Protein AF-A0A3M4S7G8-F1 (afdb_monomer_lite)

Organism: NCBI:txid251720

Foldseek 3Di:
DDQDPPNCLQPPPVSVLVVVVVVPPVPDDDDDPVVCVVCVVVLQPADAPPDPRQWDDDPNDIRHHNDNDHHPVPD

Radius of gyration: 12.87 Å; chains: 1; bounding box: 31×33×25 Å

Sequence (75 aa):
MQASFFDWDNGNISRILSYLKIQGYPNLYAADDNTRKTLKPVFMSMPAWPAPGSVIKINDTYLVKLGNEADPAHY

Structure (mmCIF, N/CA/C/O backbone):
data_AF-A0A3M4S7G8-F1
#
_entry.id   AF-A0A3M4S7G8-F1
#
loop_
_atom_site.group_PDB
_atom_site.id
_atom_site.type_symbol
_atom_site.label_atom_id
_atom_site.label_alt_id
_atom_site.label_comp_id
_atom_site.label_asym_id
_atom_site.label_entity_id
_atom_site.label_seq_id
_atom_site.pdbx_PDB_ins_code
_atom_site.Cartn_x
_atom_site.Cartn_y
_atom_site.Cartn_z
_atom_site.occupancy
_atom_site.B_iso_or_equiv
_atom_site.auth_seq_id
_atom_site.auth_comp_id
_atom_site.auth_asym_id
_atom_site.auth_atom_id
_atom_site.pdbx_PDB_model_num
ATOM 1 N N . MET A 1 1 ? 7.341 23.764 -13.060 1.00 37.16 1 MET A N 1
ATOM 2 C CA . MET A 1 1 ? 6.823 22.383 -13.150 1.00 37.16 1 MET A CA 1
ATOM 3 C C . MET A 1 1 ? 5.602 22.299 -12.253 1.00 37.16 1 MET A C 1
ATOM 5 O O . MET A 1 1 ? 5.713 22.674 -11.095 1.00 37.16 1 MET A O 1
ATOM 9 N N . GLN A 1 2 ? 4.434 21.949 -12.799 1.00 40.09 2 GLN A N 1
ATOM 10 C CA . GLN A 1 2 ? 3.223 21.729 -12.002 1.00 40.09 2 GLN A CA 1
ATOM 11 C C . GLN A 1 2 ? 3.320 20.339 -11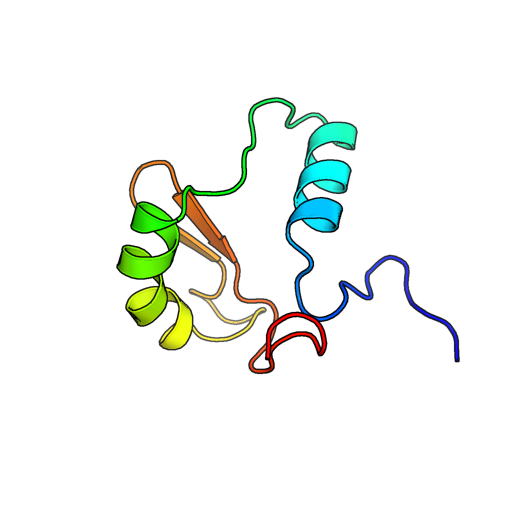.369 1.00 40.09 2 GLN A C 1
ATOM 13 O O . GLN A 1 2 ? 3.383 19.357 -12.101 1.00 40.09 2 GLN A O 1
ATOM 18 N N . ALA A 1 3 ? 3.350 20.264 -10.039 1.00 48.66 3 ALA A N 1
ATOM 19 C CA . ALA A 1 3 ? 3.134 19.013 -9.323 1.00 48.66 3 ALA A CA 1
ATOM 20 C C . ALA A 1 3 ? 1.626 18.731 -9.337 1.00 48.66 3 ALA A C 1
ATOM 22 O O . ALA A 1 3 ? 0.829 19.558 -8.884 1.00 48.66 3 ALA A O 1
ATOM 23 N N . SER A 1 4 ? 1.220 17.604 -9.918 1.00 53.41 4 SER A N 1
ATOM 24 C CA . SER A 1 4 ? -0.177 17.165 -9.877 1.00 53.41 4 SER A CA 1
ATOM 25 C C . SER A 1 4 ? -0.584 16.867 -8.429 1.00 53.41 4 SER A C 1
ATOM 27 O O . SER A 1 4 ? 0.223 16.406 -7.627 1.00 53.41 4 SER A O 1
ATOM 29 N N . PHE A 1 5 ? -1.858 17.062 -8.078 1.00 49.94 5 PHE A N 1
ATOM 30 C CA . PHE A 1 5 ? -2.408 16.552 -6.811 1.00 49.94 5 PHE A CA 1
ATOM 31 C C . PHE A 1 5 ? -2.209 15.028 -6.680 1.00 49.94 5 PHE A C 1
ATOM 33 O O . PHE A 1 5 ? -2.070 14.504 -5.577 1.00 49.94 5 PHE A O 1
ATOM 40 N N . PHE A 1 6 ? -2.139 14.342 -7.826 1.00 53.09 6 PHE A N 1
ATOM 41 C CA . PHE A 1 6 ? -1.842 12.918 -7.961 1.00 53.09 6 PHE A CA 1
ATOM 42 C C . PHE A 1 6 ? -0.358 12.631 -8.225 1.00 53.09 6 PHE A C 1
ATOM 44 O O . PHE A 1 6 ? -0.013 11.516 -8.607 1.00 53.09 6 PHE A O 1
ATOM 51 N N . ASP A 1 7 ? 0.519 13.624 -8.072 1.00 56.72 7 ASP A N 1
ATOM 52 C CA . ASP A 1 7 ? 1.959 13.402 -8.053 1.00 56.72 7 ASP A CA 1
ATOM 53 C C . ASP A 1 7 ? 2.318 12.917 -6.650 1.00 56.72 7 ASP A C 1
ATOM 55 O O . ASP A 1 7 ? 2.370 13.673 -5.672 1.00 56.72 7 ASP A O 1
ATOM 59 N N . TRP A 1 8 ? 2.402 11.597 -6.527 1.00 57.31 8 TRP A N 1
ATOM 60 C CA . TRP A 1 8 ? 2.471 10.916 -5.240 1.00 57.31 8 TRP A CA 1
ATOM 61 C C . TRP A 1 8 ? 3.883 10.867 -4.659 1.00 57.31 8 TRP A C 1
ATOM 63 O O . TRP A 1 8 ? 4.082 10.091 -3.728 1.00 57.31 8 TRP A O 1
ATOM 73 N N . ASP A 1 9 ? 4.844 11.639 -5.189 1.00 55.50 9 ASP A N 1
ATOM 74 C CA . ASP A 1 9 ? 6.276 11.530 -4.858 1.00 55.50 9 ASP A CA 1
ATOM 75 C C . ASP A 1 9 ? 6.665 10.055 -4.756 1.00 55.50 9 ASP A C 1
ATOM 77 O O . ASP A 1 9 ? 7.007 9.550 -3.689 1.00 55.50 9 ASP A O 1
ATOM 81 N N . ASN A 1 10 ? 6.426 9.315 -5.841 1.00 59.72 10 ASN A N 1
ATOM 82 C CA . ASN A 1 10 ? 6.718 7.890 -5.914 1.00 59.72 10 ASN A CA 1
ATOM 83 C C . ASN A 1 10 ? 6.112 7.047 -4.749 1.00 59.72 10 ASN A C 1
ATOM 85 O O . ASN A 1 10 ? 6.682 6.075 -4.254 1.00 59.72 10 ASN A O 1
ATOM 89 N N . GLY A 1 11 ? 4.908 7.403 -4.301 1.00 65.88 11 GLY A N 1
ATOM 90 C CA . GLY A 1 11 ? 4.153 6.612 -3.330 1.00 65.88 11 GLY A CA 1
ATOM 91 C C . GLY A 1 11 ? 4.408 6.976 -1.868 1.00 65.88 11 GLY A C 1
ATOM 92 O O . GLY A 1 11 ? 4.426 6.084 -1.019 1.00 65.88 11 GLY A O 1
ATOM 93 N N . ASN A 1 12 ? 4.548 8.266 -1.552 1.00 78.25 12 ASN A N 1
ATOM 94 C CA . ASN A 1 12 ? 4.636 8.757 -0.177 1.00 78.25 12 ASN A CA 1
ATOM 95 C C . ASN A 1 12 ? 3.458 8.239 0.674 1.00 78.25 12 ASN A C 1
ATOM 97 O O . ASN A 1 12 ? 2.324 8.728 0.596 1.00 78.25 12 ASN A O 1
ATOM 101 N N . ILE A 1 13 ? 3.745 7.241 1.514 1.00 82.06 13 ILE A N 1
ATOM 102 C CA . ILE A 1 13 ? 2.735 6.504 2.280 1.00 82.06 13 ILE A CA 1
ATOM 103 C C . ILE A 1 13 ? 1.946 7.418 3.224 1.00 82.06 13 ILE A C 1
ATOM 105 O O . ILE A 1 13 ? 0.740 7.243 3.385 1.00 82.06 13 ILE A O 1
ATOM 109 N N . SER A 1 14 ? 2.590 8.439 3.792 1.00 85.12 14 SER A N 1
ATOM 110 C CA . SER A 1 14 ? 1.952 9.402 4.693 1.00 85.12 14 SER A CA 1
ATOM 111 C C . SER A 1 14 ? 0.921 10.261 3.965 1.00 85.12 14 SER A C 1
ATOM 113 O O . SER A 1 14 ? -0.176 10.477 4.490 1.00 85.12 14 SER A O 1
ATOM 115 N N . ARG A 1 15 ? 1.225 10.712 2.739 1.00 84.12 15 ARG A N 1
ATOM 116 C CA . ARG A 1 15 ? 0.275 11.462 1.897 1.00 84.12 15 ARG A CA 1
ATOM 117 C C . ARG A 1 15 ? -0.900 10.580 1.481 1.00 84.12 15 ARG A C 1
ATOM 119 O O . ARG A 1 15 ? -2.045 11.008 1.616 1.00 84.12 15 ARG A O 1
ATOM 126 N N . ILE A 1 16 ? -0.633 9.342 1.054 1.00 85.44 16 ILE A N 1
ATOM 127 C CA . ILE A 1 16 ? -1.675 8.372 0.669 1.00 85.44 16 ILE A CA 1
ATOM 128 C C . ILE A 1 16 ? -2.612 8.089 1.843 1.00 85.44 16 ILE A C 1
ATOM 130 O O . ILE A 1 16 ? -3.829 8.213 1.707 1.00 85.44 16 ILE A O 1
ATOM 134 N N . LEU A 1 17 ? -2.063 7.766 3.015 1.00 90.50 17 LEU A N 1
ATOM 135 C CA . LEU A 1 17 ? -2.863 7.504 4.211 1.00 90.50 17 LEU A CA 1
ATOM 136 C C . LEU A 1 17 ? -3.675 8.729 4.630 1.00 90.50 17 LEU A C 1
ATOM 138 O O . LEU A 1 17 ? -4.845 8.586 4.973 1.00 90.50 17 LEU A O 1
ATOM 142 N N . SER A 1 18 ? -3.090 9.927 4.582 1.00 91.56 18 SER A N 1
ATOM 143 C CA . SER A 1 18 ? -3.809 11.164 4.917 1.00 91.56 18 SER A CA 1
ATOM 144 C C . SER A 1 18 ? -4.982 11.400 3.970 1.00 91.56 18 SER A C 1
ATOM 146 O O . SER A 1 18 ? -6.093 11.677 4.422 1.00 91.56 18 SER A O 1
ATOM 148 N N . TYR A 1 19 ? -4.761 11.221 2.666 1.00 89.56 19 TYR A N 1
ATOM 149 C CA . TYR A 1 19 ? -5.813 11.327 1.662 1.00 89.56 19 TYR A CA 1
ATOM 150 C C . TYR A 1 19 ? -6.940 10.317 1.915 1.00 89.56 19 TYR A C 1
ATOM 152 O O . TYR A 1 19 ? -8.101 10.710 2.005 1.00 89.56 19 TYR A O 1
ATOM 160 N N . LEU A 1 20 ? -6.615 9.037 2.117 1.00 91.12 20 LEU A N 1
ATOM 161 C CA . LEU A 1 20 ? -7.618 7.998 2.379 1.00 91.12 20 LEU A CA 1
ATOM 162 C C . LEU A 1 20 ? -8.398 8.254 3.677 1.00 91.12 20 LEU A C 1
ATOM 164 O O . LEU A 1 20 ? -9.610 8.049 3.722 1.00 91.12 20 LEU A O 1
ATOM 168 N N . LYS A 1 21 ? -7.740 8.771 4.717 1.00 95.12 21 LYS A N 1
ATOM 169 C CA . LYS A 1 21 ? -8.415 9.154 5.964 1.00 95.12 21 LYS A CA 1
ATOM 170 C C . LYS A 1 21 ? -9.429 10.273 5.743 1.00 95.12 21 LYS A C 1
ATOM 172 O O . LYS A 1 21 ? -10.551 10.158 6.225 1.00 95.12 21 LYS A O 1
ATOM 177 N N . ILE A 1 22 ? -9.072 11.303 4.971 1.00 94.94 22 ILE A N 1
ATOM 178 C CA . ILE A 1 22 ? -9.995 12.390 4.595 1.00 94.94 22 ILE A CA 1
ATOM 179 C C . ILE A 1 22 ? -11.190 11.852 3.794 1.00 94.94 22 ILE A C 1
ATOM 181 O O . ILE A 1 22 ? -12.306 12.328 3.971 1.00 94.94 22 ILE A O 1
ATOM 185 N N . GLN A 1 23 ? -10.980 10.833 2.956 1.00 95.06 23 GLN A N 1
ATOM 186 C CA . GLN A 1 23 ? -12.045 10.182 2.181 1.00 95.06 23 GLN A CA 1
ATOM 187 C C . GLN A 1 23 ? -12.956 9.257 3.012 1.00 95.06 23 GLN A C 1
ATOM 189 O O . GLN A 1 23 ? -13.899 8.693 2.464 1.00 95.06 23 GLN A O 1
ATOM 194 N N . GLY A 1 24 ? -12.706 9.092 4.316 1.00 96.25 24 GLY A N 1
ATOM 195 C CA . GLY A 1 24 ? -13.556 8.289 5.200 1.00 96.25 24 GLY A CA 1
ATOM 196 C C . GLY A 1 24 ? -13.002 6.910 5.562 1.00 96.25 24 GLY A C 1
ATOM 197 O O . GLY A 1 24 ? -13.755 6.079 6.064 1.00 96.25 24 GLY A O 1
ATOM 198 N N . TYR A 1 25 ? -11.699 6.669 5.378 1.00 94.62 25 TYR A N 1
ATOM 199 C CA . TYR A 1 25 ? -11.013 5.447 5.829 1.00 94.62 25 TYR A CA 1
ATOM 200 C C . TYR A 1 25 ? -10.093 5.719 7.042 1.00 94.62 25 TYR A C 1
ATOM 202 O O . TYR A 1 25 ? -8.865 5.633 6.927 1.00 94.62 25 TYR A O 1
ATOM 210 N N . PRO A 1 26 ? -10.637 6.087 8.222 1.00 95.06 26 PRO A N 1
ATOM 211 C CA . PRO A 1 26 ? -9.845 6.543 9.370 1.00 95.06 26 PRO A CA 1
ATOM 212 C C . PRO A 1 26 ? -8.962 5.449 9.991 1.00 95.06 26 PRO A C 1
ATOM 214 O O . PRO A 1 26 ? -7.953 5.757 10.625 1.00 95.06 26 PRO A O 1
ATOM 217 N N . ASN A 1 27 ? -9.332 4.183 9.802 1.00 94.94 27 ASN A N 1
ATOM 218 C CA . ASN A 1 27 ? -8.712 2.998 10.395 1.00 94.94 27 ASN A CA 1
ATOM 219 C C . ASN A 1 27 ? -7.560 2.408 9.561 1.00 94.94 27 ASN A C 1
ATOM 221 O O . ASN A 1 27 ? -7.127 1.289 9.828 1.00 94.94 27 ASN A O 1
ATOM 225 N N . LEU A 1 28 ? -7.072 3.127 8.547 1.00 93.88 28 LEU A N 1
ATOM 226 C CA . LEU A 1 28 ? -5.887 2.722 7.797 1.00 93.88 28 LEU A CA 1
ATOM 227 C C . LEU A 1 28 ? -4.611 3.231 8.469 1.00 93.88 28 LEU A C 1
ATOM 229 O O . LEU A 1 28 ? -4.487 4.405 8.839 1.00 93.88 28 LEU A O 1
ATOM 233 N N . TYR A 1 29 ? -3.629 2.342 8.562 1.00 94.31 29 TYR A N 1
ATOM 234 C CA . TYR A 1 29 ? -2.325 2.608 9.155 1.00 94.31 29 TYR A CA 1
ATOM 235 C C . TYR A 1 29 ? -1.222 2.086 8.238 1.00 94.31 29 TYR A C 1
ATOM 237 O O . TYR A 1 29 ? -1.438 1.169 7.445 1.00 94.31 29 TYR A O 1
ATOM 245 N N . ALA A 1 30 ? -0.035 2.681 8.342 1.00 92.00 30 ALA A N 1
ATOM 246 C CA . ALA A 1 30 ? 1.144 2.133 7.691 1.00 92.00 30 ALA A CA 1
ATOM 247 C C . ALA A 1 30 ? 1.478 0.775 8.320 1.00 92.00 30 ALA A C 1
ATOM 249 O O . ALA A 1 30 ? 1.411 0.627 9.540 1.00 92.00 30 ALA A O 1
ATOM 250 N N . ALA A 1 31 ? 1.861 -0.195 7.490 1.00 91.19 31 ALA A N 1
ATOM 251 C CA . ALA A 1 31 ? 2.391 -1.458 7.983 1.00 91.19 31 ALA A CA 1
ATOM 252 C C . ALA A 1 31 ? 3.666 -1.212 8.805 1.00 91.19 31 ALA A C 1
ATOM 254 O O . ALA A 1 31 ? 4.505 -0.379 8.435 1.00 91.19 31 ALA A O 1
ATOM 255 N N . ASP A 1 32 ? 3.824 -1.953 9.900 1.00 92.00 32 ASP A N 1
ATOM 256 C CA . ASP A 1 32 ? 5.026 -1.908 10.728 1.00 92.00 32 ASP A CA 1
ATOM 257 C C . ASP A 1 32 ? 6.257 -2.426 9.964 1.00 92.00 32 ASP A C 1
ATOM 259 O O . ASP A 1 32 ? 6.158 -3.070 8.917 1.00 92.00 32 ASP A O 1
ATOM 263 N N . ASP 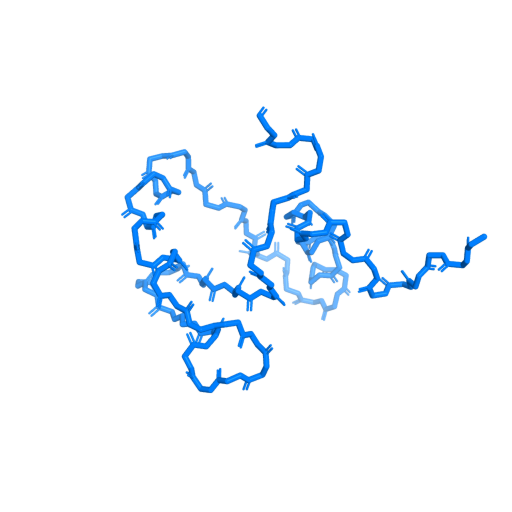A 1 33 ? 7.442 -2.142 10.493 1.00 88.19 33 ASP A N 1
ATOM 264 C CA . ASP A 1 33 ? 8.716 -2.445 9.840 1.00 88.19 33 ASP A CA 1
ATOM 265 C C . ASP A 1 33 ? 8.903 -3.931 9.514 1.00 88.19 33 ASP A C 1
ATOM 267 O O . ASP A 1 33 ? 9.439 -4.259 8.450 1.00 88.19 33 ASP A O 1
ATOM 271 N N . ASN A 1 34 ? 8.464 -4.832 10.395 1.00 93.56 34 ASN A N 1
ATOM 272 C CA . ASN A 1 34 ? 8.609 -6.270 10.179 1.00 93.56 34 ASN A CA 1
ATOM 273 C C . ASN A 1 34 ? 7.669 -6.737 9.067 1.00 93.56 34 ASN A C 1
ATOM 275 O O . ASN A 1 34 ? 8.095 -7.470 8.167 1.00 93.56 34 ASN A O 1
ATOM 279 N N . THR A 1 35 ? 6.428 -6.250 9.069 1.00 93.00 35 THR A N 1
ATOM 280 C CA . THR A 1 35 ? 5.461 -6.513 7.996 1.00 93.00 35 THR A CA 1
ATOM 281 C C . THR A 1 35 ? 5.962 -5.971 6.655 1.00 93.00 35 THR A C 1
ATOM 283 O O . THR A 1 35 ? 5.969 -6.705 5.663 1.00 93.00 35 THR A O 1
ATOM 286 N N . ARG A 1 36 ? 6.483 -4.734 6.608 1.00 90.38 36 ARG A N 1
ATOM 287 C CA . ARG A 1 36 ? 7.052 -4.154 5.375 1.00 90.38 36 ARG A CA 1
ATOM 288 C C . ARG A 1 36 ? 8.218 -4.981 4.836 1.00 90.38 36 ARG A C 1
ATOM 290 O O . ARG A 1 36 ? 8.252 -5.270 3.642 1.00 90.38 36 ARG A O 1
ATOM 297 N N . LYS A 1 37 ? 9.155 -5.395 5.696 1.00 89.50 37 LYS A N 1
ATOM 298 C CA . LYS A 1 37 ? 10.295 -6.243 5.296 1.00 89.50 37 LYS A CA 1
ATOM 299 C C . LYS A 1 37 ? 9.836 -7.592 4.749 1.00 89.50 37 LYS A C 1
ATOM 301 O O . LYS A 1 37 ? 10.336 -8.023 3.714 1.00 89.50 37 LYS A O 1
ATOM 306 N N . THR A 1 38 ? 8.865 -8.216 5.411 1.00 94.31 38 THR A N 1
ATOM 307 C CA . THR A 1 38 ? 8.318 -9.524 5.022 1.00 94.31 38 THR A CA 1
ATOM 308 C C . THR A 1 38 ? 7.608 -9.467 3.671 1.00 94.31 38 THR A C 1
ATOM 310 O O . THR A 1 38 ? 7.751 -10.373 2.855 1.00 94.31 38 THR A O 1
ATOM 313 N N . LEU A 1 39 ? 6.866 -8.390 3.409 1.00 93.50 39 LEU A N 1
ATOM 314 C CA . LEU A 1 39 ? 6.064 -8.239 2.195 1.00 93.50 39 LEU A CA 1
ATOM 315 C C . LEU A 1 39 ? 6.828 -7.611 1.020 1.00 93.50 39 LEU A C 1
ATOM 317 O O . LEU A 1 39 ? 6.370 -7.708 -0.120 1.00 93.50 39 LEU A O 1
ATOM 321 N N . LYS A 1 40 ? 8.004 -7.011 1.258 1.00 90.75 40 LYS A N 1
ATOM 322 C CA . LYS A 1 40 ? 8.833 -6.382 0.216 1.00 90.75 40 LYS A CA 1
ATOM 323 C C . LYS A 1 40 ? 9.107 -7.303 -0.985 1.00 90.75 40 LYS A C 1
ATOM 325 O O . LYS A 1 40 ? 8.919 -6.830 -2.103 1.00 90.75 40 LYS A O 1
ATOM 330 N N . PRO A 1 41 ? 9.498 -8.585 -0.832 1.00 92.88 41 PRO A N 1
ATOM 331 C CA . PRO A 1 41 ? 9.745 -9.453 -1.986 1.00 92.88 41 PRO A CA 1
ATOM 332 C C . PRO A 1 41 ? 8.511 -9.627 -2.881 1.00 92.88 41 PRO A C 1
ATOM 334 O O . PRO A 1 41 ? 8.636 -9.608 -4.102 1.00 92.88 41 PRO A O 1
ATOM 337 N N . VAL A 1 42 ? 7.321 -9.727 -2.277 1.00 94.44 42 VAL A N 1
ATOM 338 C CA . VAL A 1 42 ? 6.050 -9.816 -3.011 1.00 94.44 42 VAL A CA 1
ATOM 339 C C . VAL A 1 42 ? 5.742 -8.493 -3.709 1.00 94.44 42 VAL A C 1
ATOM 341 O O . VAL A 1 42 ? 5.413 -8.479 -4.888 1.00 94.44 42 VAL A O 1
ATOM 344 N N . PHE A 1 43 ? 5.914 -7.365 -3.016 1.00 92.00 43 PHE A N 1
ATOM 345 C CA . PHE A 1 43 ? 5.711 -6.040 -3.604 1.00 92.00 43 PHE A CA 1
ATOM 346 C C . PHE A 1 43 ? 6.590 -5.809 -4.842 1.00 92.00 43 PHE A C 1
ATOM 348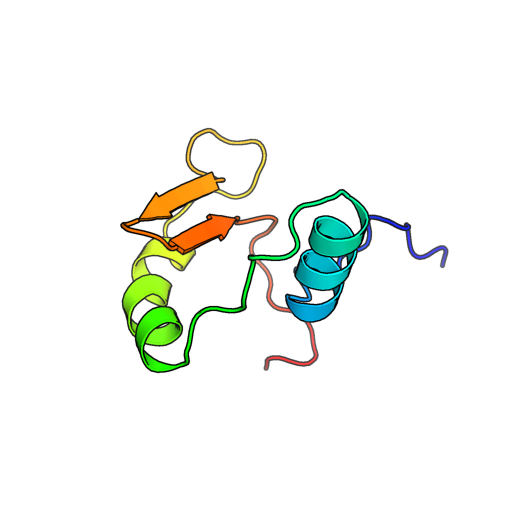 O O . PHE A 1 43 ? 6.138 -5.284 -5.860 1.00 92.00 43 PHE A O 1
ATOM 355 N N . MET A 1 44 ? 7.854 -6.231 -4.780 1.00 89.69 44 MET A N 1
ATOM 356 C CA . MET A 1 44 ? 8.791 -6.042 -5.886 1.00 89.69 44 MET A CA 1
ATOM 357 C C . MET A 1 44 ? 8.412 -6.861 -7.125 1.00 89.69 44 MET A C 1
ATOM 359 O O . MET A 1 44 ? 8.640 -6.377 -8.233 1.00 89.69 44 MET A O 1
ATOM 363 N N . SER A 1 45 ? 7.786 -8.034 -6.967 1.00 93.62 45 SER A N 1
ATOM 364 C CA 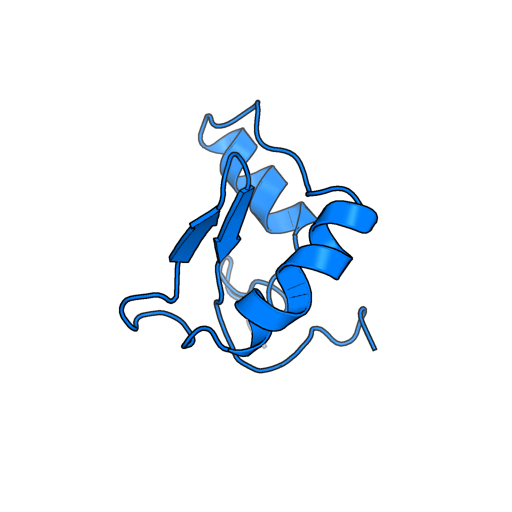. SER A 1 45 ? 7.347 -8.874 -8.091 1.00 93.62 45 SER A CA 1
ATOM 365 C C . SER A 1 45 ? 5.994 -8.476 -8.691 1.00 93.62 45 SER A C 1
ATOM 367 O O . SER A 1 45 ? 5.665 -8.928 -9.787 1.00 93.62 45 SER A O 1
ATOM 369 N N . MET A 1 46 ? 5.216 -7.622 -8.016 1.00 93.81 46 MET A N 1
ATOM 370 C CA . MET A 1 46 ? 3.941 -7.129 -8.544 1.00 93.81 46 MET A CA 1
ATOM 371 C C . MET A 1 46 ? 4.144 -6.303 -9.825 1.00 93.81 46 MET A C 1
ATOM 373 O O . MET A 1 46 ? 5.147 -5.586 -9.945 1.00 93.81 46 MET A O 1
ATOM 377 N N . PRO A 1 47 ? 3.191 -6.331 -10.770 1.00 93.56 47 PRO A N 1
ATOM 378 C CA . PRO A 1 47 ? 3.188 -5.389 -11.876 1.00 93.56 47 PRO A CA 1
ATOM 379 C C . PRO A 1 47 ? 2.772 -3.996 -11.379 1.00 93.56 47 PRO A C 1
ATOM 381 O O . PRO A 1 47 ? 2.035 -3.863 -10.401 1.00 93.56 47 PRO A O 1
ATOM 384 N N . ALA A 1 48 ? 3.246 -2.942 -12.039 1.00 89.69 48 ALA A N 1
ATOM 385 C CA . ALA A 1 48 ? 2.778 -1.590 -11.748 1.00 89.69 48 ALA A CA 1
ATOM 386 C C . ALA A 1 48 ? 1.333 -1.399 -12.242 1.00 89.69 48 ALA A C 1
ATOM 388 O O . ALA A 1 48 ? 0.912 -1.994 -13.239 1.00 89.69 48 ALA A O 1
ATOM 389 N N . TRP A 1 49 ? 0.568 -0.563 -11.540 1.00 86.69 49 TRP A N 1
ATOM 390 C CA . TRP A 1 49 ? -0.761 -0.124 -11.969 1.00 86.69 49 TRP A CA 1
ATOM 391 C C . TRP A 1 49 ? -0.698 0.415 -13.413 1.00 86.69 49 TRP A C 1
ATOM 393 O O . TRP A 1 49 ? 0.294 1.066 -13.754 1.00 86.69 49 TRP A O 1
ATOM 403 N N . PRO A 1 50 ? -1.710 0.174 -14.279 1.00 91.12 50 PRO A N 1
ATOM 404 C CA . PRO A 1 50 ? -3.048 -0.386 -14.010 1.00 91.12 50 PRO A CA 1
ATOM 405 C C . PRO A 1 50 ? -3.164 -1.902 -14.160 1.00 91.12 50 PRO A C 1
ATOM 407 O O . PRO A 1 50 ? -4.278 -2.425 -14.210 1.00 91.12 50 PRO A O 1
ATOM 410 N N . ALA A 1 51 ? -2.049 -2.616 -14.298 1.00 93.50 51 ALA A N 1
ATOM 411 C CA . ALA A 1 51 ? -2.102 -4.040 -14.590 1.00 93.50 51 ALA A CA 1
ATOM 412 C C . ALA A 1 51 ? -2.809 -4.831 -13.467 1.00 93.50 51 ALA A C 1
ATOM 414 O O . ALA A 1 51 ? -2.598 -4.543 -12.284 1.00 93.50 51 ALA A O 1
ATOM 415 N N . PRO A 1 52 ? -3.602 -5.869 -13.799 1.00 95.00 52 PRO A N 1
ATOM 416 C CA . PRO A 1 52 ? -4.132 -6.791 -12.800 1.00 95.00 52 PRO A CA 1
ATOM 417 C C . PRO A 1 52 ? -3.018 -7.323 -11.890 1.00 95.00 52 PRO A C 1
ATOM 419 O O . PRO A 1 52 ? -1.972 -7.756 -12.367 1.00 95.00 52 PRO A O 1
ATOM 422 N N . GLY A 1 53 ? -3.239 -7.274 -10.576 1.00 95.19 53 GLY A N 1
ATOM 423 C CA . GLY A 1 53 ? -2.226 -7.627 -9.575 1.00 95.19 53 GLY A CA 1
ATOM 424 C C . GLY A 1 53 ? -1.365 -6.457 -9.087 1.00 95.19 53 GLY A C 1
ATOM 425 O O . GLY A 1 53 ? -0.539 -6.660 -8.202 1.00 95.19 53 GLY A O 1
ATOM 426 N N . SER A 1 54 ? -1.573 -5.232 -9.582 1.00 92.62 54 SER A N 1
ATOM 427 C CA . SER A 1 54 ? -0.929 -4.031 -9.029 1.00 92.62 54 SER A CA 1
ATOM 428 C C . SER A 1 54 ? -1.484 -3.606 -7.667 1.00 92.62 54 SER A C 1
ATOM 430 O O . SER A 1 54 ? -0.863 -2.814 -6.959 1.00 92.62 54 SER A O 1
ATOM 432 N N . VAL A 1 55 ? -2.657 -4.125 -7.296 1.00 94.06 55 VAL A N 1
ATOM 433 C CA . VAL A 1 55 ? -3.242 -4.012 -5.960 1.00 94.06 55 VAL A CA 1
ATOM 434 C C . VAL A 1 55 ? -3.589 -5.408 -5.480 1.00 94.06 55 VAL A C 1
ATOM 436 O O . VAL A 1 55 ? -4.369 -6.106 -6.128 1.00 94.06 55 VAL A O 1
ATOM 439 N N . ILE A 1 56 ? -3.026 -5.812 -4.347 1.00 95.94 56 ILE A N 1
ATOM 440 C CA . ILE A 1 56 ? -3.335 -7.096 -3.715 1.00 95.94 56 ILE A CA 1
ATOM 441 C C . ILE A 1 56 ? -3.544 -6.906 -2.216 1.00 95.94 56 ILE A C 1
ATOM 443 O O . ILE A 1 56 ? -3.004 -5.981 -1.607 1.00 95.94 56 ILE A O 1
ATOM 447 N N . LYS A 1 57 ? -4.321 -7.804 -1.614 1.00 95.69 57 LYS A N 1
ATOM 448 C CA . LYS A 1 57 ? -4.507 -7.893 -0.166 1.00 95.69 57 LYS A CA 1
ATOM 449 C C . LYS A 1 57 ? -3.835 -9.167 0.335 1.00 95.69 57 LYS A C 1
ATOM 451 O O . LYS A 1 57 ? -4.106 -10.244 -0.192 1.00 95.69 57 LYS A O 1
ATOM 456 N N . ILE A 1 58 ? -2.988 -9.046 1.350 1.00 95.56 58 ILE A N 1
ATOM 457 C CA . ILE A 1 58 ? -2.376 -10.173 2.061 1.00 95.56 58 ILE A CA 1
ATOM 458 C C . ILE A 1 58 ? -2.693 -9.994 3.543 1.00 95.56 58 ILE A C 1
ATOM 460 O O . ILE A 1 58 ? -2.239 -9.032 4.163 1.00 95.56 58 ILE A O 1
ATOM 464 N N . ASN A 1 59 ? -3.482 -10.912 4.108 1.00 93.12 59 ASN A N 1
ATOM 465 C CA . ASN A 1 59 ? -4.068 -10.765 5.445 1.00 93.12 59 ASN A CA 1
ATOM 466 C C . ASN A 1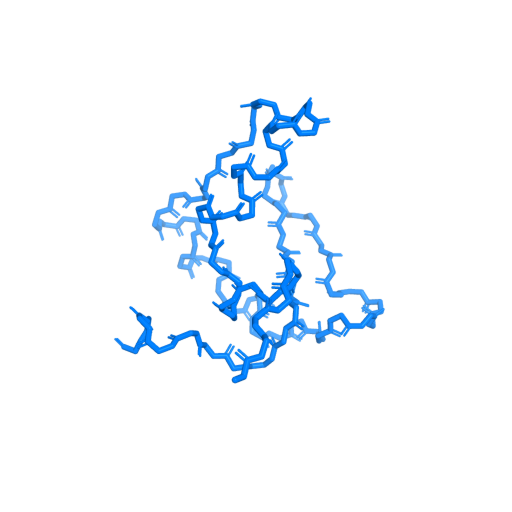 59 ? -4.767 -9.399 5.567 1.00 93.12 59 ASN A C 1
ATOM 468 O O . ASN A 1 59 ? -5.579 -9.071 4.709 1.00 93.12 59 ASN A O 1
ATOM 472 N N . ASP A 1 60 ? -4.426 -8.580 6.560 1.00 93.25 60 ASP A N 1
ATOM 473 C CA . ASP A 1 60 ? -4.980 -7.229 6.732 1.00 93.25 60 ASP A CA 1
ATOM 474 C C . ASP A 1 60 ? -4.138 -6.114 6.088 1.00 93.25 60 ASP A C 1
ATOM 476 O O . ASP A 1 60 ? -4.383 -4.932 6.321 1.00 93.25 60 ASP A O 1
ATOM 480 N N . THR A 1 61 ? -3.158 -6.458 5.246 1.00 94.75 61 THR A N 1
ATOM 481 C CA . THR A 1 61 ? -2.307 -5.477 4.557 1.00 94.75 61 THR A CA 1
ATOM 482 C C . THR A 1 61 ? -2.654 -5.385 3.075 1.00 94.75 61 THR A C 1
ATOM 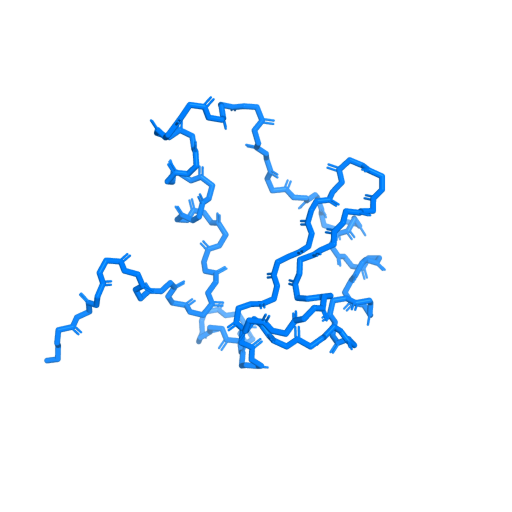484 O O . THR A 1 61 ? -2.680 -6.389 2.364 1.00 94.75 61 THR A O 1
ATOM 487 N N . TYR A 1 62 ? -2.875 -4.163 2.591 1.00 93.88 62 TYR A N 1
ATOM 488 C CA . TYR A 1 62 ? -2.990 -3.875 1.163 1.00 93.88 62 TYR A CA 1
ATOM 489 C C . TYR A 1 62 ? -1.641 -3.425 0.608 1.00 93.88 62 TYR A C 1
ATOM 491 O O . TYR A 1 62 ? -0.987 -2.546 1.170 1.00 93.88 62 TYR A O 1
ATOM 499 N N . LEU A 1 63 ? -1.245 -4.016 -0.514 1.00 92.94 63 LEU A N 1
ATOM 500 C CA . LEU A 1 63 ? -0.060 -3.655 -1.275 1.00 92.94 63 LEU A CA 1
ATOM 501 C C . LEU A 1 63 ? -0.527 -2.972 -2.558 1.00 92.94 63 LEU A C 1
ATOM 503 O O . LEU A 1 63 ? -1.351 -3.528 -3.282 1.00 92.94 63 LEU A O 1
ATOM 507 N N . VAL A 1 64 ? -0.012 -1.774 -2.832 1.00 90.50 64 VAL A N 1
ATOM 508 C CA . VAL A 1 64 ? -0.416 -0.940 -3.973 1.00 90.50 64 VAL A CA 1
ATOM 509 C C . VAL A 1 64 ? 0.836 -0.491 -4.719 1.00 90.50 64 VAL A C 1
ATOM 511 O O . VAL A 1 64 ? 1.580 0.351 -4.218 1.00 90.50 64 VAL A O 1
ATOM 514 N N . LYS A 1 65 ? 1.088 -1.051 -5.906 1.00 88.69 65 LYS A N 1
ATOM 515 C CA . LYS A 1 65 ? 2.250 -0.704 -6.731 1.00 88.69 65 LYS A CA 1
ATOM 516 C C . LYS A 1 65 ? 1.862 0.288 -7.819 1.00 88.69 65 LYS A C 1
ATOM 518 O O . LYS A 1 65 ? 1.241 -0.074 -8.815 1.00 88.69 65 LYS A O 1
ATOM 523 N N . LEU A 1 66 ? 2.242 1.546 -7.617 1.00 83.88 66 LEU A N 1
ATOM 524 C CA . LEU A 1 66 ? 1.937 2.646 -8.539 1.00 83.88 66 LEU A CA 1
ATOM 525 C C . LEU A 1 66 ? 2.998 2.826 -9.638 1.00 83.88 66 LEU A C 1
ATOM 527 O O . LEU A 1 66 ? 2.691 3.376 -10.688 1.00 83.88 66 LEU A O 1
ATOM 531 N N . GLY A 1 67 ? 4.225 2.348 -9.417 1.00 81.94 67 GLY A N 1
ATOM 532 C CA . GLY A 1 67 ? 5.355 2.498 -10.336 1.00 81.94 67 GLY A CA 1
ATOM 533 C C . GLY A 1 67 ? 6.530 1.589 -9.961 1.00 81.94 67 GLY A C 1
ATOM 534 O O . GLY A 1 67 ? 6.433 0.808 -9.013 1.00 81.94 67 GLY A O 1
ATOM 535 N N . ASN A 1 68 ? 7.621 1.666 -10.729 1.00 74.44 68 ASN A N 1
ATOM 536 C CA . ASN A 1 68 ? 8.812 0.822 -10.546 1.00 74.44 68 ASN A CA 1
ATOM 537 C C . ASN A 1 68 ? 9.954 1.497 -9.769 1.00 74.44 68 ASN A C 1
ATOM 539 O O . ASN A 1 68 ? 10.799 0.792 -9.224 1.00 74.44 68 ASN A O 1
ATOM 543 N N . GLU A 1 69 ? 9.991 2.826 -9.732 1.00 68.94 69 GLU A N 1
ATOM 544 C CA . GLU A 1 69 ? 11.041 3.606 -9.066 1.00 68.94 69 GLU A CA 1
ATOM 545 C C . GLU A 1 69 ? 10.737 3.752 -7.558 1.00 68.94 69 GLU A C 1
ATOM 547 O O . GLU A 1 69 ? 9.646 3.379 -7.119 1.00 68.94 69 GLU A O 1
ATOM 552 N N . ALA A 1 70 ? 11.698 4.242 -6.760 1.00 53.69 70 ALA A N 1
ATOM 553 C CA . ALA A 1 70 ? 11.554 4.663 -5.351 1.00 53.69 70 ALA A CA 1
ATOM 554 C C . ALA A 1 70 ? 11.600 6.211 -5.265 1.00 53.69 70 ALA A C 1
ATOM 556 O O . ALA A 1 70 ? 12.204 6.837 -6.135 1.00 53.69 70 ALA A O 1
ATOM 557 N N . ASP A 1 71 ? 10.982 6.849 -4.256 1.00 51.25 71 ASP A N 1
ATOM 558 C CA . ASP A 1 71 ? 11.120 8.309 -4.097 1.00 51.25 71 ASP A CA 1
ATOM 559 C C . ASP A 1 71 ? 12.534 8.654 -3.618 1.00 51.25 71 ASP A C 1
ATOM 561 O O . ASP A 1 71 ? 13.089 7.903 -2.810 1.00 51.25 71 ASP A O 1
ATOM 565 N N . PRO A 1 72 ? 13.109 9.780 -4.081 1.00 46.50 72 PRO A N 1
ATOM 566 C CA . PRO A 1 72 ? 14.406 10.279 -3.637 1.00 46.50 72 PRO A CA 1
ATOM 567 C C . PRO A 1 72 ? 14.661 10.251 -2.118 1.00 46.50 72 PRO A C 1
ATOM 569 O O . PRO A 1 72 ? 15.812 10.114 -1.711 1.00 46.50 72 PRO A O 1
ATOM 572 N N . ALA A 1 73 ? 13.633 10.364 -1.271 1.00 47.00 73 ALA A N 1
ATOM 573 C CA . ALA A 1 73 ? 13.764 10.325 0.188 1.00 47.00 73 ALA A CA 1
ATOM 574 C C . ALA A 1 73 ? 13.944 8.913 0.792 1.00 47.00 73 ALA A C 1
ATOM 576 O O . ALA A 1 73 ? 14.105 8.791 2.006 1.00 47.00 73 ALA A O 1
ATOM 577 N N . HIS A 1 74 ? 13.909 7.856 -0.024 1.00 44.22 74 HIS A N 1
ATOM 578 C CA . HIS A 1 74 ? 13.983 6.456 0.411 1.00 44.22 74 HIS A CA 1
ATOM 579 C C . HIS A 1 74 ? 15.126 5.663 -0.260 1.00 44.22 74 HIS A C 1
ATOM 581 O O . HIS A 1 74 ? 15.055 4.430 -0.323 1.00 44.22 74 HIS A O 1
ATOM 587 N N . TYR A 1 75 ? 16.161 6.364 -0.744 1.00 41.56 75 TYR A N 1
ATOM 588 C CA . TYR A 1 75 ? 17.474 5.776 -1.055 1.00 41.56 75 TYR A CA 1
ATOM 589 C C . TYR A 1 75 ? 18.231 5.357 0.211 1.00 41.56 75 TYR A C 1
ATOM 591 O O . TYR A 1 75 ? 18.151 6.086 1.227 1.00 41.56 75 TYR A O 1
#

Secondary structure (DSSP, 8-state):
-PPPTT--TTT-HHHHHHHHHHTT-TT--PPPHHHHHHHHHHHHHSPPTTSTTSEEEETTEEEE---SS--GGG-

pLDDT: mean 81.78, std 17.81, range [37.16, 96.25]